Protein AF-A0A352GLR2-F1 (afdb_monomer_lite)

Secondary structure (DSSP, 8-state):
--STTS--EEEEEEEEE---TTT--HHHHHHHHHHHHHH-TT---EEEEEEEESS-PPTT-EEEETTTEEEEEEEEEE-TTSPSSSPPP----HHHHHHHHHSS--S----EEEEEE-TTTT---------------

Radius of gyration: 15.58 Å; chains: 1; bounding box: 40×26×42 Å

pLDDT: mean 85.26, std 9.33, range [55.44, 95.81]

Foldseek 3Di:
DQDPLQDFFLKKKKWFAFDDPVQDDPVLVVCLVVCCVVPNNRDTQAMEMATEEQDDDDAQDWHAHNVNGLRYIYGHHYYNPDDPPDDDDGDDDPQVVCCVSSVHGGPDTDDMDMDGGDVSVVDDHDDDDDDDDDDDD

Structure (mmCIF, N/CA/C/O backbone):
data_AF-A0A352GLR2-F1
#
_entry.id   AF-A0A352GLR2-F1
#
loop_
_atom_site.group_PDB
_atom_site.id
_atom_site.type_symbol
_atom_site.label_atom_id
_atom_site.label_alt_id
_atom_site.label_comp_id
_atom_site.label_asym_id
_atom_site.label_entity_id
_atom_site.label_seq_id
_atom_site.pdbx_PDB_ins_code
_atom_site.Cartn_x
_atom_site.Cartn_y
_atom_site.Cartn_z
_atom_site.occupancy
_atom_site.B_iso_or_equiv
_atom_site.auth_seq_id
_atom_site.auth_comp_id
_atom_site.auth_asym_id
_atom_site.auth_atom_id
_atom_site.pdbx_PDB_model_num
ATOM 1 N N . MET A 1 1 ? 0.467 9.191 9.896 1.00 55.44 1 MET A N 1
ATOM 2 C CA . MET A 1 1 ? 0.667 8.307 8.727 1.00 55.44 1 MET A CA 1
ATOM 3 C C . MET A 1 1 ? 1.895 8.582 7.857 1.00 55.44 1 MET A C 1
ATOM 5 O O . MET A 1 1 ? 2.385 7.638 7.252 1.00 55.44 1 MET A O 1
ATOM 9 N N . THR A 1 2 ? 2.366 9.825 7.705 1.00 61.38 2 THR A N 1
ATOM 10 C CA . THR A 1 2 ? 3.509 10.179 6.824 1.00 61.38 2 THR A CA 1
ATOM 11 C C . THR A 1 2 ? 4.864 10.208 7.518 1.00 61.38 2 THR A C 1
ATOM 13 O O . THR A 1 2 ? 5.889 10.372 6.865 1.00 61.38 2 THR A O 1
ATOM 16 N N . VAL A 1 3 ? 4.873 10.118 8.845 1.00 67.38 3 VAL A N 1
ATOM 17 C CA . VAL A 1 3 ? 6.064 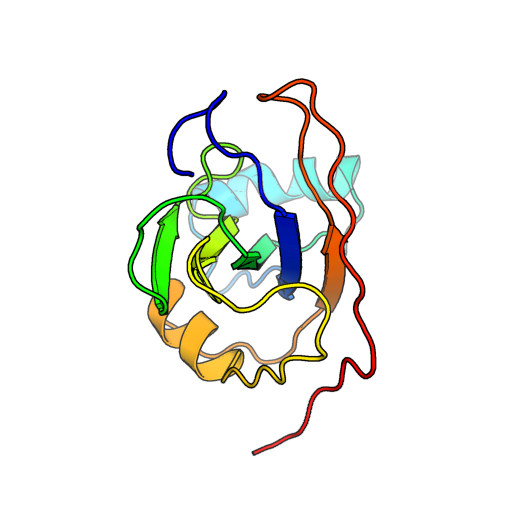10.299 9.670 1.00 67.38 3 VAL A CA 1
ATOM 18 C C . VAL A 1 3 ? 6.357 8.975 10.347 1.00 67.38 3 VAL A C 1
ATOM 20 O O . VAL A 1 3 ? 5.470 8.426 10.997 1.00 67.38 3 VAL A O 1
ATOM 23 N N . LYS A 1 4 ? 7.592 8.493 10.198 1.00 63.38 4 LYS A N 1
ATOM 24 C CA . LYS A 1 4 ? 8.093 7.314 10.907 1.00 63.38 4 LYS A CA 1
ATOM 25 C C . LYS A 1 4 ? 7.861 7.478 12.414 1.00 63.38 4 LYS A C 1
ATOM 27 O O . LYS A 1 4 ? 8.215 8.525 12.960 1.00 63.38 4 LYS A O 1
ATOM 32 N N . GLY A 1 5 ? 7.291 6.474 13.075 1.00 58.94 5 GLY A N 1
ATOM 33 C CA . GLY A 1 5 ? 6.964 6.562 14.503 1.00 58.94 5 GLY A CA 1
ATOM 34 C C . GLY A 1 5 ? 5.571 7.133 14.799 1.00 58.94 5 GLY A C 1
ATOM 35 O O . GLY A 1 5 ? 5.247 7.407 15.955 1.00 58.94 5 GLY A O 1
ATOM 36 N N . ARG A 1 6 ? 4.786 7.441 13.757 1.00 65.31 6 ARG A N 1
ATOM 37 C CA . ARG A 1 6 ? 3.391 7.911 13.832 1.00 65.31 6 ARG A CA 1
ATOM 38 C C . ARG A 1 6 ? 2.587 7.388 12.649 1.00 65.31 6 ARG A C 1
ATOM 40 O O . ARG A 1 6 ? 1.784 8.129 12.056 1.00 65.31 6 ARG A O 1
ATOM 47 N N . ASP A 1 7 ? 2.864 6.166 12.229 1.00 66.62 7 ASP A N 1
ATOM 48 C CA . ASP A 1 7 ? 2.289 5.597 11.025 1.00 66.62 7 ASP A CA 1
ATOM 49 C C . ASP A 1 7 ? 1.519 4.296 11.221 1.00 66.62 7 ASP A C 1
ATOM 51 O O . ASP A 1 7 ? 1.076 3.738 10.222 1.00 66.62 7 ASP A O 1
ATOM 55 N N . ASP A 1 8 ? 1.210 3.952 12.475 1.00 72.75 8 ASP A N 1
ATOM 56 C CA . ASP A 1 8 ? 0.195 2.970 12.878 1.00 72.75 8 ASP A CA 1
ATOM 57 C C . ASP A 1 8 ? -1.039 2.938 11.960 1.00 72.75 8 ASP A C 1
ATOM 59 O O . ASP A 1 8 ? -1.655 3.961 11.619 1.00 72.75 8 ASP A O 1
ATOM 63 N N . ARG A 1 9 ? -1.437 1.716 11.590 1.00 79.62 9 ARG A N 1
ATOM 64 C CA . ARG A 1 9 ? -2.552 1.439 10.678 1.00 79.62 9 ARG A CA 1
ATOM 65 C C . ARG A 1 9 ? -3.391 0.318 11.256 1.00 79.62 9 ARG A C 1
ATOM 67 O O . ARG A 1 9 ? -2.917 -0.805 11.414 1.00 79.62 9 ARG A O 1
ATOM 74 N N . ALA A 1 10 ? -4.672 0.591 11.494 1.00 83.50 10 ALA A N 1
ATOM 75 C CA . ALA A 1 10 ? -5.601 -0.426 11.987 1.00 83.50 10 ALA A CA 1
ATOM 76 C C . ALA A 1 10 ? -5.688 -1.631 11.033 1.00 83.50 10 ALA A C 1
ATOM 78 O O . ALA A 1 10 ? -5.872 -2.767 11.468 1.00 83.50 10 ALA A O 1
ATOM 79 N N . LEU A 1 11 ? -5.558 -1.362 9.732 1.00 90.50 11 LEU A N 1
ATOM 80 C CA . LEU A 1 11 ? -5.486 -2.349 8.667 1.00 90.50 11 LEU A CA 1
ATOM 81 C C . LEU A 1 11 ? -4.779 -1.728 7.454 1.00 90.50 11 LEU A C 1
ATOM 83 O O . LEU A 1 11 ? -4.928 -0.533 7.182 1.00 90.50 11 LEU A O 1
ATOM 87 N N . ALA A 1 12 ? -4.068 -2.547 6.692 1.00 92.25 12 ALA A N 1
ATOM 88 C CA . ALA A 1 12 ? -3.552 -2.213 5.377 1.00 92.25 12 ALA A CA 1
ATOM 89 C C . ALA A 1 12 ? -3.749 -3.391 4.413 1.00 92.25 12 ALA A C 1
ATOM 91 O O . ALA A 1 12 ? -3.513 -4.548 4.767 1.00 92.25 12 ALA A O 1
ATOM 92 N N . LEU A 1 13 ? -4.176 -3.089 3.187 1.00 94.94 13 LEU A N 1
ATOM 93 C CA . LEU A 1 13 ? -4.231 -4.035 2.078 1.00 94.94 13 LEU A CA 1
ATOM 94 C C . LEU A 1 13 ? -3.268 -3.564 0.997 1.00 94.94 13 LEU A C 1
ATOM 96 O O . LEU A 1 13 ? -3.417 -2.475 0.451 1.00 94.94 13 LEU A O 1
ATOM 100 N N . TYR A 1 14 ? -2.298 -4.404 0.680 1.00 94.62 14 TYR A N 1
ATOM 101 C CA . TYR A 1 14 ? -1.260 -4.120 -0.295 1.00 94.62 14 TYR A CA 1
ATOM 102 C C . TYR A 1 14 ? -1.573 -4.854 -1.588 1.00 94.62 14 TYR A C 1
ATOM 104 O O . TYR A 1 14 ? -1.831 -6.057 -1.568 1.00 94.62 14 TYR A O 1
ATOM 112 N N . VAL A 1 15 ? -1.498 -4.147 -2.708 1.00 95.81 15 VAL A N 1
ATOM 113 C CA . VAL A 1 15 ? -1.469 -4.740 -4.041 1.00 95.81 15 VAL A CA 1
ATOM 114 C C . VAL A 1 15 ? -0.112 -4.439 -4.648 1.00 95.81 15 VAL A C 1
ATOM 116 O O . VAL A 1 15 ? 0.272 -3.279 -4.795 1.00 95.81 15 VAL A O 1
ATOM 119 N N . THR A 1 16 ? 0.625 -5.493 -4.971 1.00 94.25 16 THR A N 1
ATOM 120 C CA . THR A 1 16 ? 1.973 -5.389 -5.535 1.00 94.25 16 THR A CA 1
ATOM 121 C C . THR A 1 16 ? 1.948 -5.602 -7.040 1.00 94.25 16 THR A C 1
ATOM 123 O O . THR A 1 16 ? 1.084 -6.313 -7.559 1.00 94.25 16 THR A O 1
ATOM 126 N N . PHE A 1 17 ? 2.912 -5.009 -7.734 1.00 93.06 17 PHE A N 1
ATOM 127 C CA . PHE A 1 17 ? 3.033 -5.042 -9.186 1.00 93.06 17 PHE A CA 1
ATOM 128 C C . PHE A 1 17 ? 4.429 -5.529 -9.583 1.00 93.06 17 PHE A C 1
ATOM 130 O O . PHE A 1 17 ? 5.404 -5.253 -8.869 1.00 93.06 17 PHE A O 1
ATOM 137 N N . PRO A 1 18 ? 4.540 -6.288 -10.687 1.00 90.69 18 PRO A N 1
A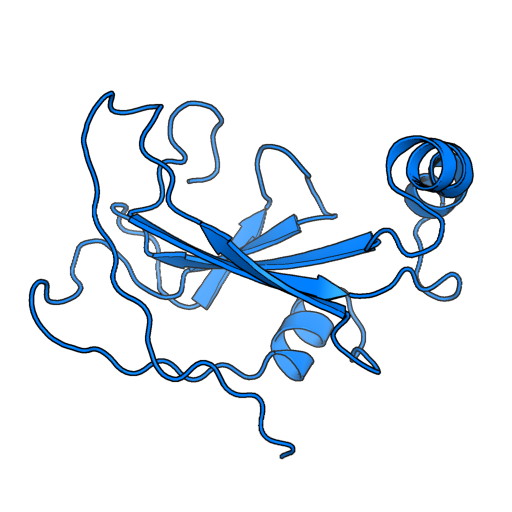TOM 138 C CA . PRO A 1 18 ? 5.825 -6.792 -11.141 1.00 90.69 18 PRO A CA 1
ATOM 139 C C . PRO A 1 18 ? 6.742 -5.627 -11.514 1.00 90.69 18 PRO A C 1
ATOM 141 O O . PRO A 1 18 ? 6.279 -4.528 -11.817 1.00 90.69 18 PRO A O 1
ATOM 144 N N . TYR A 1 19 ? 8.047 -5.879 -11.494 1.00 87.56 19 TYR A N 1
ATOM 145 C CA . TYR A 1 19 ? 8.989 -4.948 -12.097 1.00 87.56 19 TYR A CA 1
ATOM 146 C C . TYR A 1 19 ? 8.730 -4.816 -13.586 1.00 87.56 19 TYR A C 1
ATOM 148 O O . TYR A 1 19 ? 8.535 -5.811 -14.283 1.00 87.56 19 TYR A O 1
ATOM 156 N N . ASP A 1 20 ? 8.732 -3.572 -14.035 1.00 84.25 20 ASP A N 1
ATOM 157 C CA . ASP A 1 20 ? 8.530 -3.204 -15.418 1.00 84.25 20 ASP A CA 1
ATOM 158 C C . ASP A 1 20 ? 9.750 -2.385 -15.867 1.00 84.25 20 ASP A C 1
ATOM 160 O O . ASP A 1 20 ? 9.8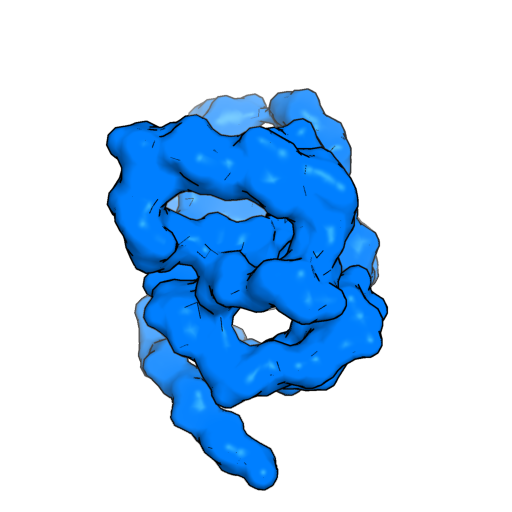97 -1.236 -15.441 1.00 84.25 20 ASP A O 1
ATOM 164 N N . PRO A 1 21 ? 10.655 -2.968 -16.675 1.00 81.56 21 PRO A N 1
ATOM 165 C CA . PRO A 1 21 ? 11.862 -2.282 -17.123 1.00 81.56 21 PRO A CA 1
ATOM 166 C C . PRO A 1 21 ? 11.558 -1.058 -17.994 1.00 81.56 21 PRO A C 1
ATOM 168 O O . PRO A 1 21 ? 12.372 -0.140 -18.025 1.00 81.56 21 PRO A O 1
ATOM 171 N N . ASP A 1 22 ? 10.399 -1.011 -18.658 1.00 80.31 22 ASP A N 1
ATOM 172 C CA . ASP A 1 22 ? 10.025 0.100 -19.539 1.00 80.31 22 ASP A CA 1
ATOM 173 C C . ASP A 1 22 ? 9.592 1.341 -18.746 1.00 80.31 22 ASP A C 1
ATOM 175 O O . ASP A 1 22 ? 9.589 2.459 -19.267 1.00 80.31 22 ASP A O 1
ATOM 179 N N . THR A 1 23 ? 9.206 1.153 -17.480 1.00 74.75 23 THR A N 1
ATOM 180 C CA . THR A 1 23 ? 8.734 2.230 -16.600 1.00 74.75 23 THR A CA 1
ATOM 181 C C . THR A 1 23 ? 9.586 2.419 -15.353 1.00 74.75 23 THR A C 1
ATOM 183 O O . THR A 1 23 ? 9.320 3.343 -14.575 1.00 74.75 23 THR A O 1
ATOM 186 N N . ALA A 1 24 ? 10.612 1.590 -15.165 1.00 80.00 24 ALA A N 1
ATOM 187 C CA . ALA A 1 24 ? 11.556 1.705 -14.072 1.00 80.00 24 ALA A CA 1
ATOM 188 C C . ALA A 1 24 ? 12.350 3.012 -14.169 1.00 80.00 24 ALA A C 1
ATOM 190 O O . ALA A 1 24 ? 12.941 3.361 -15.192 1.00 80.00 24 ALA A O 1
ATOM 191 N N . THR A 1 25 ? 12.408 3.729 -13.057 1.00 80.12 25 THR A N 1
ATOM 192 C CA . THR A 1 25 ? 13.360 4.817 -12.857 1.00 80.12 25 THR A CA 1
ATOM 193 C C . THR A 1 25 ? 14.791 4.277 -12.942 1.00 80.12 25 THR A C 1
ATOM 195 O O . THR A 1 25 ? 15.056 3.081 -12.775 1.00 80.12 25 THR A O 1
ATOM 198 N N . PHE A 1 26 ? 15.751 5.172 -13.176 1.00 81.19 26 PHE A N 1
ATOM 199 C CA . PHE A 1 26 ? 17.163 4.794 -13.234 1.00 81.19 26 PHE A CA 1
ATOM 200 C C . PHE A 1 26 ? 17.633 4.105 -11.939 1.00 81.19 26 PHE A C 1
ATOM 202 O O . PHE A 1 26 ? 18.354 3.112 -11.990 1.00 81.19 26 PHE A O 1
ATOM 209 N N . SER A 1 27 ? 17.185 4.590 -10.779 1.00 80.44 27 SER A N 1
ATOM 210 C CA . SER A 1 27 ? 17.489 3.997 -9.473 1.00 80.44 27 SER A CA 1
ATOM 211 C C . SER A 1 27 ? 16.843 2.623 -9.279 1.00 80.44 27 SER A C 1
ATOM 213 O O . SER A 1 27 ? 17.516 1.718 -8.787 1.00 80.44 27 SER A O 1
ATOM 215 N N . GLU A 1 28 ? 15.578 2.442 -9.686 1.00 84.44 28 GLU A N 1
ATOM 216 C CA . GLU A 1 28 ? 14.907 1.131 -9.666 1.00 84.44 28 GLU A CA 1
ATOM 217 C C . GLU A 1 28 ? 15.681 0.117 -10.521 1.00 84.44 28 GLU A C 1
ATOM 219 O O . GLU A 1 28 ? 15.978 -0.980 -10.051 1.00 84.44 28 GLU A O 1
ATOM 224 N N . SER A 1 29 ? 16.082 0.512 -11.734 1.00 86.88 29 SER A N 1
ATOM 225 C CA . SER A 1 29 ? 16.883 -0.326 -12.637 1.00 86.88 29 SER A CA 1
ATOM 226 C C . SER A 1 29 ? 18.252 -0.681 -12.052 1.00 86.88 29 SER A C 1
ATOM 228 O O . SER A 1 29 ? 18.679 -1.832 -12.122 1.00 86.88 29 SER A O 1
ATOM 230 N N . LEU A 1 30 ? 18.939 0.292 -11.446 1.00 88.50 30 LEU A N 1
ATOM 231 C CA . LEU A 1 30 ? 20.283 0.108 -10.897 1.00 88.50 30 LEU A CA 1
ATOM 232 C C . LEU A 1 30 ? 20.300 -0.844 -9.692 1.00 88.50 30 LEU A C 1
ATOM 234 O O . LEU A 1 30 ? 21.216 -1.651 -9.551 1.00 88.50 30 LEU A O 1
ATOM 238 N N . LEU A 1 31 ? 19.292 -0.758 -8.819 1.00 89.00 31 LEU A N 1
ATOM 239 C CA . LEU A 1 31 ? 19.204 -1.585 -7.610 1.00 89.00 31 LEU A CA 1
ATOM 240 C C . LEU A 1 31 ? 18.573 -2.960 -7.865 1.00 89.00 31 LEU A C 1
ATOM 242 O O . LEU A 1 31 ? 18.664 -3.841 -7.005 1.00 89.00 31 LEU A O 1
ATOM 246 N N . ARG A 1 32 ? 17.959 -3.167 -9.036 1.00 89.88 32 ARG A N 1
ATOM 247 C CA . ARG A 1 32 ? 17.209 -4.379 -9.373 1.00 89.88 32 ARG A CA 1
ATOM 248 C C . ARG A 1 32 ? 17.985 -5.685 -9.137 1.00 89.88 32 ARG A C 1
ATOM 250 O O . ARG A 1 32 ? 17.427 -6.539 -8.448 1.00 89.88 32 ARG A O 1
ATOM 257 N N . PRO A 1 33 ? 19.250 -5.856 -9.579 1.00 90.44 33 PRO A N 1
ATOM 258 C CA . PRO A 1 33 ? 19.975 -7.114 -9.368 1.00 90.44 33 PRO A CA 1
ATOM 259 C C . PRO A 1 33 ? 20.173 -7.464 -7.885 1.00 90.44 33 PRO A C 1
ATOM 261 O O . PRO A 1 33 ? 20.127 -8.631 -7.503 1.00 90.44 33 PRO A O 1
ATOM 264 N N . LEU A 1 34 ? 20.355 -6.454 -7.025 1.00 89.81 34 LEU A N 1
ATOM 265 C CA . LEU A 1 34 ? 20.492 -6.655 -5.579 1.00 89.81 34 LEU A CA 1
ATOM 266 C C . LEU A 1 34 ? 19.161 -7.075 -4.944 1.00 89.81 34 LEU A C 1
ATOM 268 O O . LEU A 1 34 ? 19.138 -7.939 -4.067 1.00 89.81 34 LEU A O 1
ATOM 272 N N . VAL A 1 35 ? 18.051 -6.485 -5.399 1.00 86.50 35 VAL A N 1
ATOM 273 C CA . VAL A 1 35 ? 16.703 -6.864 -4.954 1.00 86.50 35 VAL A CA 1
ATOM 274 C C . VAL A 1 35 ? 16.394 -8.304 -5.355 1.00 86.50 35 VAL A C 1
ATOM 276 O O . VAL A 1 35 ? 15.906 -9.065 -4.522 1.00 86.50 35 VAL A O 1
ATOM 279 N N . GLU A 1 36 ? 16.717 -8.698 -6.587 1.00 89.31 36 GLU A N 1
ATOM 280 C CA . GLU A 1 36 ? 16.503 -10.066 -7.069 1.00 89.31 36 GLU A CA 1
ATOM 281 C C . GLU A 1 36 ? 17.354 -11.088 -6.311 1.00 89.31 36 GLU A C 1
ATOM 283 O O . GLU A 1 36 ? 16.858 -12.157 -5.959 1.00 89.31 36 GLU A O 1
ATOM 288 N N . LEU A 1 37 ? 18.603 -10.748 -5.984 1.00 90.69 37 LEU A N 1
ATOM 289 C CA . LEU A 1 37 ? 19.465 -11.601 -5.166 1.00 90.69 37 LEU A CA 1
ATOM 290 C C . LEU A 1 37 ? 18.895 -11.811 -3.754 1.00 90.69 37 LEU A C 1
ATOM 292 O O . LEU A 1 37 ? 18.950 -12.916 -3.221 1.00 90.69 37 LEU A O 1
ATOM 296 N N . ALA A 1 38 ? 18.350 -10.756 -3.142 1.00 88.00 38 ALA A N 1
ATOM 297 C CA . ALA A 1 38 ? 17.858 -10.803 -1.767 1.00 88.00 38 ALA A CA 1
ATOM 298 C C . ALA A 1 38 ? 16.431 -11.362 -1.636 1.00 88.00 38 ALA A C 1
ATOM 300 O O . ALA A 1 38 ? 16.101 -11.959 -0.611 1.00 88.00 38 ALA A O 1
ATOM 301 N N . ARG A 1 39 ? 15.560 -11.120 -2.625 1.00 82.50 39 ARG A N 1
ATOM 302 C CA . ARG A 1 39 ? 14.112 -11.403 -2.555 1.00 82.50 39 ARG A CA 1
ATOM 303 C C . ARG A 1 39 ? 13.575 -12.273 -3.694 1.00 82.50 39 ARG A C 1
ATOM 305 O O . ARG A 1 39 ? 12.382 -12.563 -3.707 1.00 82.50 39 ARG A O 1
ATOM 312 N N . GLY A 1 40 ? 14.440 -12.713 -4.604 1.00 85.19 40 GLY A N 1
ATOM 313 C CA . GLY A 1 40 ? 14.096 -13.536 -5.760 1.00 85.19 40 GLY A CA 1
ATOM 314 C C . GLY A 1 40 ? 13.807 -12.720 -7.022 1.00 85.19 40 GLY A C 1
ATOM 315 O O . GLY A 1 40 ? 13.431 -11.550 -6.965 1.00 85.19 40 GLY A O 1
ATOM 316 N N . VAL A 1 41 ? 13.953 -13.370 -8.179 1.00 81.56 41 VAL A N 1
ATOM 317 C CA . VAL A 1 41 ? 13.763 -12.764 -9.512 1.00 81.56 41 VAL A CA 1
ATOM 318 C C . VAL A 1 41 ? 12.358 -12.188 -9.729 1.00 81.56 41 VAL A C 1
ATOM 320 O O . VAL A 1 41 ? 12.191 -11.213 -10.451 1.00 81.56 41 VAL A O 1
ATOM 323 N N . ASP A 1 42 ? 11.348 -12.711 -9.035 1.00 78.81 42 ASP A N 1
ATOM 324 C CA . ASP A 1 42 ? 9.960 -12.244 -9.136 1.00 78.81 42 ASP A CA 1
ATOM 325 C C . ASP A 1 42 ? 9.600 -11.159 -8.102 1.00 78.81 42 ASP A C 1
ATOM 327 O O . ASP A 1 42 ? 8.422 -10.864 -7.880 1.00 78.81 42 ASP A O 1
ATOM 331 N N . ALA A 1 43 ? 10.602 -10.547 -7.456 1.00 81.31 43 ALA A N 1
ATOM 332 C CA . ALA A 1 43 ? 10.385 -9.490 -6.474 1.00 81.31 43 ALA A CA 1
ATOM 333 C C . ALA A 1 43 ? 9.554 -8.331 -7.075 1.00 81.31 43 ALA A C 1
ATOM 335 O O . ALA A 1 43 ? 9.937 -7.777 -8.116 1.00 81.31 43 ALA A O 1
ATOM 336 N N . PRO A 1 44 ? 8.432 -7.935 -6.440 1.00 81.81 44 PRO A N 1
ATOM 337 C CA . PRO A 1 44 ? 7.628 -6.811 -6.906 1.00 81.81 44 PRO A CA 1
ATOM 338 C C . PRO A 1 44 ? 8.395 -5.489 -6.830 1.00 81.81 44 PRO A C 1
ATOM 340 O O . PRO A 1 44 ? 9.193 -5.289 -5.914 1.00 81.81 44 PRO A O 1
ATOM 343 N N . ALA A 1 45 ? 8.121 -4.576 -7.764 1.00 82.50 45 ALA A N 1
ATOM 344 C CA . ALA A 1 45 ? 8.794 -3.276 -7.822 1.00 82.50 45 ALA A CA 1
ATOM 345 C C . ALA A 1 45 ? 7.966 -2.124 -7.274 1.00 82.50 45 ALA A C 1
ATOM 347 O O . ALA A 1 45 ? 8.535 -1.189 -6.731 1.00 82.50 45 ALA A O 1
ATOM 348 N N . ARG A 1 46 ? 6.640 -2.175 -7.427 1.00 90.12 46 ARG A N 1
ATOM 349 C CA . ARG A 1 46 ? 5.730 -1.109 -6.995 1.00 90.12 46 ARG A CA 1
ATOM 350 C C . ARG A 1 46 ? 4.577 -1.685 -6.205 1.00 90.12 46 ARG A C 1
ATOM 352 O O . ARG A 1 46 ? 4.157 -2.820 -6.433 1.00 90.12 46 ARG A O 1
ATOM 359 N N . THR A 1 47 ? 4.078 -0.909 -5.256 1.00 92.56 47 THR A N 1
ATOM 360 C CA . THR A 1 47 ? 3.000 -1.321 -4.359 1.00 92.56 47 THR A CA 1
ATOM 361 C C . THR A 1 47 ? 2.024 -0.176 -4.139 1.00 92.56 47 THR A C 1
ATOM 363 O O . THR A 1 47 ? 2.428 0.931 -3.789 1.00 92.56 47 THR A O 1
ATOM 366 N N . LEU A 1 48 ? 0.734 -0.470 -4.288 1.00 94.75 48 LEU A N 1
ATOM 367 C CA . LEU A 1 48 ? -0.339 0.361 -3.752 1.00 94.75 48 LEU A CA 1
ATOM 368 C C . LEU A 1 48 ? -0.782 -0.202 -2.408 1.00 94.75 48 LEU A C 1
ATOM 370 O O . LEU A 1 48 ? -1.060 -1.396 -2.299 1.00 94.75 48 LEU A O 1
ATOM 374 N N . SER A 1 49 ? -0.890 0.659 -1.406 1.00 94.19 49 SER A N 1
ATOM 375 C CA . SER A 1 49 ? -1.360 0.285 -0.073 1.00 94.19 49 SER A CA 1
ATOM 376 C C . SER A 1 49 ? -2.658 1.012 0.238 1.00 94.19 49 SER A C 1
ATOM 378 O O . SER A 1 49 ? -2.665 2.228 0.386 1.00 94.19 49 SER A O 1
ATOM 380 N N . TYR A 1 50 ? -3.757 0.290 0.392 1.00 94.62 50 TYR A N 1
ATOM 381 C CA . TYR A 1 50 ? -5.011 0.845 0.890 1.00 94.62 50 TYR A CA 1
ATOM 382 C C . TYR A 1 50 ? -5.012 0.767 2.410 1.00 94.62 50 TYR A C 1
ATOM 384 O O . TYR A 1 50 ? -4.893 -0.324 2.967 1.00 94.62 50 TYR A O 1
ATOM 392 N N . VAL A 1 51 ? -5.095 1.914 3.082 1.00 92.31 51 VAL A N 1
ATOM 393 C CA . VAL A 1 51 ? -4.862 1.999 4.531 1.00 92.31 51 VAL A CA 1
ATOM 394 C C . VAL A 1 51 ? -6.093 2.495 5.280 1.00 92.31 51 VAL A C 1
ATOM 396 O O . VAL A 1 51 ? -6.741 3.459 4.871 1.00 92.31 51 VAL A O 1
ATOM 399 N N . TRP A 1 52 ? -6.401 1.843 6.400 1.00 91.19 52 TRP A N 1
ATOM 400 C CA . TRP A 1 52 ? -7.408 2.286 7.361 1.00 91.19 52 TRP A CA 1
ATOM 401 C C . TRP A 1 52 ? -6.684 2.956 8.524 1.00 91.19 52 TRP A C 1
ATOM 403 O O . TRP A 1 52 ? -6.049 2.294 9.350 1.00 91.19 52 TRP A O 1
ATOM 413 N N . SER A 1 53 ? -6.740 4.285 8.533 1.00 80.50 53 SER A N 1
ATOM 414 C CA . SER A 1 53 ? -6.044 5.123 9.504 1.00 80.50 53 SER A CA 1
ATOM 415 C C . SER A 1 53 ? -6.874 5.399 10.742 1.00 80.50 53 SER A C 1
ATOM 417 O O . SER A 1 53 ? -8.092 5.532 10.655 1.00 80.50 53 SER A O 1
ATOM 419 N N . GLY A 1 54 ? -6.201 5.598 11.874 1.00 70.31 54 GLY A N 1
ATOM 420 C CA . GLY A 1 54 ? -6.785 6.288 13.024 1.00 70.31 54 GLY A CA 1
ATOM 421 C C . GLY A 1 54 ? -6.754 7.818 12.909 1.00 70.31 54 GLY A C 1
ATOM 422 O O . GLY A 1 54 ? -7.388 8.489 13.718 1.00 70.31 54 GLY A O 1
ATOM 423 N N . ASP A 1 55 ? -6.028 8.384 11.938 1.00 73.12 55 ASP A N 1
ATOM 424 C CA . ASP A 1 55 ? -5.909 9.838 11.767 1.00 73.12 55 ASP A CA 1
ATOM 425 C C . ASP A 1 55 ? -7.107 10.474 11.039 1.00 73.12 55 ASP A C 1
ATOM 427 O O . ASP A 1 55 ? -8.061 9.796 10.661 1.00 73.12 55 ASP A O 1
ATOM 431 N N . THR A 1 56 ? -7.080 11.802 10.892 1.00 68.44 56 THR A N 1
ATOM 432 C CA . THR A 1 56 ? -8.157 12.628 10.318 1.00 68.44 56 THR A CA 1
ATOM 433 C C . THR A 1 56 ? -7.966 12.955 8.833 1.00 68.44 56 THR A C 1
ATOM 435 O O . THR A 1 56 ? -8.578 13.897 8.329 1.00 68.44 56 THR A O 1
ATOM 438 N N . THR A 1 57 ? -7.122 12.208 8.118 1.00 80.81 57 THR A N 1
ATOM 439 C CA . T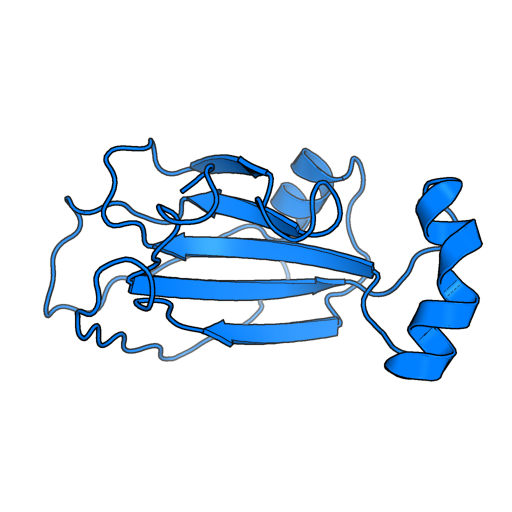HR A 1 57 ? -6.871 12.434 6.686 1.00 80.81 57 THR A CA 1
ATOM 440 C C . THR A 1 57 ? -8.141 12.233 5.844 1.00 80.81 57 THR A C 1
ATOM 442 O O . THR A 1 57 ? -9.071 11.524 6.222 1.00 80.81 57 THR A O 1
ATOM 445 N N . THR A 1 58 ? -8.221 12.847 4.669 1.00 85.69 58 THR A N 1
ATOM 446 C CA . THR A 1 58 ? -9.358 12.626 3.768 1.00 85.69 58 THR A CA 1
ATOM 447 C C . THR A 1 58 ? -9.253 11.247 3.094 1.00 85.69 58 THR A C 1
ATOM 449 O O . THR A 1 58 ? -8.189 10.895 2.579 1.00 85.69 58 THR A O 1
ATOM 452 N N . PRO A 1 59 ? -10.328 10.438 3.046 1.00 90.25 59 PRO A N 1
ATOM 453 C CA . PRO A 1 59 ? -10.352 9.239 2.211 1.00 90.25 59 PRO A CA 1
ATOM 454 C C . PRO A 1 59 ? -10.025 9.555 0.743 1.00 90.25 59 PRO A C 1
ATOM 456 O O . PRO A 1 59 ? -10.464 10.566 0.199 1.00 90.25 59 PRO A O 1
ATOM 459 N N . GLY A 1 60 ? -9.244 8.693 0.098 1.00 90.19 60 GLY A N 1
ATOM 460 C CA . GLY A 1 60 ? -8.714 8.876 -1.254 1.00 90.19 60 GLY A CA 1
ATOM 461 C C . GLY A 1 60 ? -7.404 9.669 -1.324 1.00 90.19 60 GLY A C 1
ATOM 462 O O . GLY A 1 60 ? -6.764 9.676 -2.378 1.00 90.19 60 GLY A O 1
ATOM 463 N N . THR A 1 61 ? -6.964 10.300 -0.228 1.00 90.69 61 THR A N 1
ATOM 464 C CA . THR A 1 61 ? -5.676 11.003 -0.190 1.00 90.69 61 THR A CA 1
ATOM 465 C C . THR A 1 61 ? -4.523 10.041 -0.461 1.00 90.69 61 THR A C 1
ATOM 467 O O . THR A 1 61 ? -4.454 8.951 0.113 1.00 90.69 61 THR A O 1
ATOM 470 N N . VAL A 1 62 ? -3.609 10.477 -1.330 1.00 90.25 62 VAL A N 1
ATOM 471 C CA . VAL A 1 62 ? -2.356 9.785 -1.641 1.00 90.25 62 VAL A CA 1
ATOM 472 C C . VAL A 1 62 ? -1.276 10.245 -0.690 1.00 90.25 62 VAL A C 1
ATOM 474 O O . VAL A 1 62 ? -1.094 11.442 -0.472 1.00 90.25 62 VAL A O 1
ATOM 477 N N . VAL A 1 63 ? -0.553 9.282 -0.145 1.00 85.50 63 VAL A N 1
ATOM 478 C CA . VAL A 1 63 ? 0.455 9.501 0.872 1.00 85.50 63 VAL A CA 1
ATOM 479 C C . VAL A 1 63 ? 1.676 8.653 0.535 1.00 85.50 63 VAL A C 1
ATOM 481 O O . VAL A 1 63 ? 1.556 7.445 0.335 1.00 85.50 63 VAL A O 1
ATOM 484 N N . ALA A 1 64 ? 2.858 9.263 0.478 1.00 77.50 64 ALA A N 1
ATOM 485 C CA . ALA A 1 64 ? 4.100 8.513 0.315 1.00 77.50 64 ALA A CA 1
ATOM 486 C C . ALA A 1 64 ? 4.373 7.655 1.561 1.00 77.50 64 ALA A C 1
ATOM 488 O O . ALA A 1 64 ? 4.161 8.108 2.692 1.00 77.50 64 ALA A O 1
ATOM 489 N N . SER A 1 65 ? 4.835 6.416 1.369 1.00 72.44 65 SER A N 1
ATOM 490 C CA . SER A 1 65 ? 5.245 5.571 2.491 1.00 72.44 65 SER A CA 1
ATOM 491 C C . SER A 1 65 ? 6.532 6.110 3.129 1.00 72.44 65 SER A C 1
ATOM 493 O O . SER A 1 65 ? 7.510 6.333 2.412 1.00 72.44 65 SER A O 1
ATOM 495 N N . PRO A 1 66 ? 6.598 6.242 4.469 1.00 66.75 66 PRO A N 1
ATOM 496 C CA . PRO A 1 66 ? 7.814 6.687 5.153 1.00 66.75 66 PRO A CA 1
ATOM 497 C C . PRO A 1 66 ? 8.970 5.674 5.071 1.00 66.75 66 PRO A C 1
ATOM 499 O O . PRO A 1 66 ? 10.112 6.036 5.344 1.00 66.75 66 PRO A O 1
ATOM 502 N N . TYR A 1 67 ? 8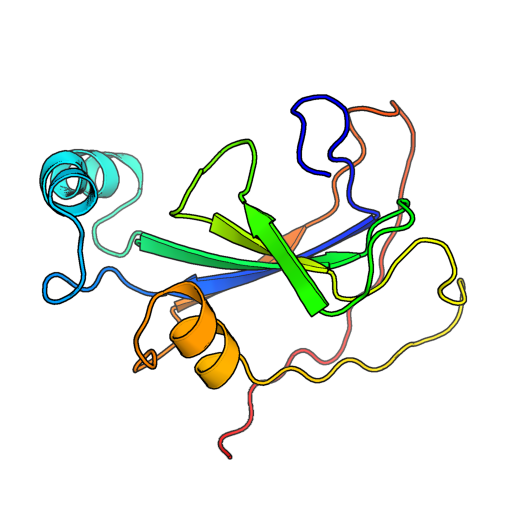.693 4.417 4.699 1.00 60.69 67 TYR A N 1
ATOM 503 C CA . TYR A 1 67 ? 9.681 3.332 4.671 1.00 60.69 67 TYR A CA 1
ATOM 504 C C . TYR A 1 67 ? 10.173 2.974 3.270 1.00 60.69 67 TYR A C 1
ATOM 506 O O . TYR A 1 67 ? 11.303 2.516 3.118 1.00 60.69 67 TYR A O 1
ATOM 514 N N . PHE A 1 68 ? 9.334 3.167 2.254 1.00 65.94 68 PHE A N 1
ATOM 515 C CA . PHE A 1 68 ? 9.616 2.704 0.893 1.00 65.94 68 PHE A CA 1
ATOM 516 C C . PHE A 1 68 ? 9.524 3.818 -0.159 1.00 65.94 68 PHE A C 1
ATOM 518 O O . PHE A 1 68 ? 9.661 3.529 -1.344 1.00 65.94 68 PHE A O 1
ATOM 525 N N . GLY A 1 69 ? 9.316 5.077 0.246 1.00 70.38 69 GLY A N 1
ATOM 526 C CA . GLY A 1 69 ? 9.276 6.221 -0.669 1.00 70.38 69 GLY A CA 1
ATOM 527 C C . GLY A 1 69 ? 8.291 6.004 -1.819 1.00 70.38 69 GLY A C 1
ATOM 528 O O . GLY A 1 69 ? 7.164 5.567 -1.595 1.00 70.38 69 GLY A O 1
ATOM 529 N N . ASP A 1 70 ? 8.744 6.249 -3.047 1.00 72.69 70 ASP A N 1
ATOM 530 C CA . ASP A 1 70 ? 7.917 6.164 -4.259 1.00 72.69 70 ASP A CA 1
ATOM 531 C C . ASP A 1 70 ? 7.602 4.723 -4.697 1.00 72.69 70 ASP A C 1
ATOM 533 O O . ASP A 1 70 ? 6.747 4.509 -5.550 1.00 72.69 70 ASP A O 1
ATOM 537 N N . VAL A 1 71 ? 8.245 3.711 -4.101 1.00 79.81 71 VAL A N 1
ATOM 538 C CA . VAL A 1 71 ? 7.975 2.289 -4.391 1.00 79.81 71 VAL A CA 1
ATOM 539 C C . VAL A 1 71 ? 6.675 1.818 -3.736 1.00 79.81 71 VAL A C 1
ATOM 541 O O . VAL A 1 71 ? 5.975 0.957 -4.277 1.00 79.81 71 VAL A O 1
ATOM 544 N N . ASN A 1 72 ? 6.323 2.374 -2.573 1.00 86.69 72 ASN A N 1
ATOM 545 C CA . ASN A 1 72 ? 5.060 2.091 -1.901 1.00 86.69 72 ASN A CA 1
ATOM 546 C C . ASN A 1 72 ? 4.275 3.382 -1.710 1.00 86.69 72 ASN A C 1
ATOM 548 O O . ASN A 1 72 ? 4.630 4.234 -0.895 1.00 86.69 72 ASN A O 1
ATOM 552 N N . VAL A 1 73 ? 3.155 3.476 -2.410 1.00 89.94 73 VAL A N 1
ATOM 553 C CA . VAL A 1 73 ? 2.263 4.616 -2.281 1.00 89.94 73 VAL A CA 1
ATOM 554 C C . VAL A 1 73 ? 0.993 4.182 -1.579 1.00 89.94 73 VAL A C 1
ATOM 556 O O . VAL A 1 73 ? 0.346 3.200 -1.949 1.00 89.94 73 VAL A O 1
ATOM 559 N N . MET A 1 74 ? 0.636 4.927 -0.543 1.00 91.38 74 MET A N 1
ATOM 560 C CA . MET A 1 74 ? -0.526 4.653 0.281 1.00 91.38 74 MET A CA 1
ATOM 561 C C . MET A 1 74 ? -1.707 5.508 -0.160 1.00 91.38 74 MET A C 1
ATOM 563 O O . MET A 1 74 ? -1.561 6.689 -0.465 1.00 91.38 74 MET A O 1
ATOM 567 N N . ILE A 1 75 ? -2.893 4.916 -0.159 1.00 93.62 75 ILE A N 1
ATOM 568 C CA . ILE A 1 75 ? -4.168 5.572 -0.420 1.00 93.62 75 ILE A CA 1
ATOM 569 C C . ILE A 1 75 ? -5.042 5.349 0.810 1.00 93.62 75 ILE A C 1
ATOM 571 O O . ILE A 1 75 ? -5.288 4.211 1.215 1.00 93.62 75 ILE A O 1
ATOM 575 N N . VAL A 1 76 ? -5.512 6.435 1.418 1.00 92.94 76 VAL A N 1
ATOM 576 C CA . VAL A 1 76 ? -6.370 6.355 2.607 1.00 92.94 76 VAL A CA 1
ATOM 577 C C . VAL A 1 76 ? -7.732 5.793 2.207 1.00 92.94 76 VAL A C 1
ATOM 579 O O . VAL A 1 76 ? -8.485 6.443 1.491 1.00 92.94 76 VAL A O 1
ATOM 582 N N . ALA A 1 77 ? -8.064 4.586 2.661 1.00 93.25 77 ALA A N 1
ATOM 583 C CA . ALA A 1 77 ? -9.363 3.969 2.403 1.00 93.25 77 ALA A CA 1
ATOM 584 C C . ALA A 1 77 ? -10.429 4.524 3.356 1.00 93.25 77 ALA A C 1
ATOM 586 O O . ALA A 1 77 ? -11.493 4.963 2.922 1.00 93.25 77 ALA A O 1
ATOM 587 N N . ARG A 1 78 ? -10.124 4.554 4.660 1.00 91.06 78 ARG A N 1
ATOM 588 C CA . ARG A 1 78 ? -10.956 5.183 5.697 1.00 91.06 78 ARG A CA 1
ATOM 589 C C . ARG A 1 78 ? -10.109 5.734 6.832 1.00 91.06 78 ARG A C 1
ATOM 591 O O . ARG A 1 78 ? -8.936 5.392 6.978 1.00 91.06 78 ARG A O 1
ATOM 598 N N . THR A 1 79 ? -10.761 6.537 7.659 1.00 86.56 79 THR A N 1
ATOM 599 C CA . THR A 1 79 ? -10.201 7.169 8.849 1.00 86.56 79 THR A CA 1
ATOM 600 C C . THR A 1 79 ? -10.936 6.786 10.124 1.00 86.56 79 THR A C 1
ATOM 602 O O . THR A 1 79 ? -11.930 6.054 10.079 1.00 86.56 79 THR A O 1
ATOM 605 N N . GLY A 1 80 ? -10.460 7.291 11.267 1.00 80.12 80 GLY A N 1
ATOM 606 C CA . GLY A 1 80 ? -10.955 6.932 12.599 1.00 80.12 80 GLY A CA 1
ATOM 607 C C . GLY A 1 80 ? -12.432 7.258 12.861 1.00 80.12 80 GLY A C 1
ATOM 608 O O . GLY A 1 80 ? -12.988 6.794 13.849 1.00 80.12 80 GLY A O 1
ATOM 609 N N . SER A 1 81 ? -13.089 8.016 11.978 1.00 82.19 81 SER A N 1
ATOM 610 C CA . SER A 1 81 ? -14.533 8.278 12.032 1.00 82.19 81 SER A CA 1
ATOM 611 C C . SER A 1 81 ? -15.393 7.144 11.459 1.00 82.19 81 SER A C 1
ATOM 613 O O . SER A 1 81 ? -16.620 7.194 11.557 1.00 82.19 81 SER A O 1
ATOM 615 N N . ALA A 1 82 ? -14.786 6.124 10.843 1.00 85.44 82 ALA A N 1
ATOM 616 C CA . ALA A 1 82 ? -15.519 4.991 10.299 1.00 85.44 82 ALA A CA 1
ATOM 617 C C . ALA A 1 82 ? -16.174 4.143 11.412 1.00 85.44 82 ALA A C 1
ATOM 619 O O . ALA A 1 82 ? -15.557 3.915 12.454 1.00 85.44 82 ALA A O 1
ATOM 620 N N . PRO A 1 83 ? -17.396 3.616 11.192 1.00 86.94 83 PRO A N 1
ATOM 621 C CA . PRO A 1 83 ? -18.047 2.736 12.158 1.00 86.94 83 PRO A CA 1
ATOM 622 C C . PRO A 1 83 ? -17.205 1.496 12.475 1.00 86.94 83 PRO A C 1
ATOM 624 O O . PRO A 1 83 ? -16.705 0.825 11.571 1.00 86.94 83 PRO A O 1
ATOM 627 N N . LEU A 1 84 ? -17.110 1.158 13.760 1.00 89.00 84 LEU A N 1
ATOM 628 C CA . LEU A 1 84 ? -16.439 -0.047 14.247 1.00 89.00 84 LEU A CA 1
ATOM 629 C C . LEU A 1 84 ? -17.457 -1.152 14.563 1.00 89.00 84 LEU A C 1
ATOM 631 O O . LEU A 1 84 ? -18.626 -0.884 14.829 1.00 89.00 84 LEU A O 1
ATOM 635 N N . GLY A 1 85 ? -17.008 -2.410 14.544 1.00 89.88 85 GLY A N 1
ATOM 636 C CA . GLY A 1 85 ? -17.832 -3.568 14.921 1.00 89.88 85 GLY A CA 1
ATOM 637 C C . GLY A 1 85 ? -18.855 -4.019 13.870 1.00 89.88 85 GLY A C 1
ATOM 638 O O . GLY A 1 85 ? -19.598 -4.966 14.119 1.00 89.88 85 GLY A O 1
ATOM 639 N N . ILE A 1 86 ? -18.875 -3.392 12.691 1.00 93.56 86 ILE A N 1
ATOM 640 C CA . ILE A 1 86 ? -19.731 -3.775 11.564 1.00 93.56 86 ILE A CA 1
ATOM 641 C C . ILE A 1 86 ? -18.901 -4.076 10.315 1.00 93.56 86 ILE A C 1
ATOM 643 O O . ILE A 1 86 ? -17.784 -3.587 10.153 1.00 93.56 86 ILE A O 1
ATOM 647 N N . TRP A 1 87 ? -19.458 -4.872 9.402 1.00 94.06 87 TRP A N 1
ATOM 648 C CA . TRP A 1 87 ? -18.828 -5.125 8.109 1.00 94.06 87 TRP A CA 1
ATOM 649 C C . TRP A 1 87 ? -19.022 -3.932 7.176 1.00 94.06 87 TRP A C 1
ATOM 651 O O . TRP A 1 87 ? -20.150 -3.607 6.809 1.00 94.06 87 TRP A O 1
ATOM 661 N N . LEU A 1 88 ? -17.916 -3.330 6.743 1.00 93.75 88 LEU A N 1
ATOM 662 C CA . LEU A 1 88 ? -17.898 -2.283 5.726 1.00 93.75 88 LEU A CA 1
ATOM 663 C C . LEU A 1 88 ? -17.427 -2.865 4.391 1.00 93.75 88 LEU A C 1
ATOM 665 O O . LEU A 1 88 ? -16.539 -3.718 4.353 1.00 93.75 88 LEU A O 1
ATOM 669 N N . ARG A 1 89 ? -18.044 -2.425 3.291 1.00 94.31 89 ARG A N 1
ATOM 670 C CA . ARG A 1 89 ? -17.654 -2.826 1.935 1.00 94.31 89 ARG A CA 1
ATOM 671 C C . ARG A 1 89 ? -16.742 -1.776 1.325 1.00 94.31 89 ARG A C 1
ATOM 673 O O . ARG A 1 89 ? -17.023 -0.588 1.432 1.00 94.31 89 ARG A O 1
ATOM 680 N N . GLU A 1 90 ? -15.718 -2.250 0.628 1.00 94.06 90 GLU A N 1
ATOM 681 C CA . GLU A 1 90 ? -14.731 -1.419 -0.050 1.00 94.06 90 GLU A CA 1
ATOM 682 C C . GLU A 1 90 ? -14.643 -1.832 -1.511 1.00 94.06 90 GLU A C 1
ATOM 684 O O . GLU A 1 90 ? -14.778 -3.009 -1.860 1.00 94.06 90 GLU A O 1
ATOM 689 N N . THR A 1 91 ? -14.494 -0.857 -2.396 1.00 94.69 91 THR A N 1
ATOM 690 C CA . THR A 1 91 ? -14.341 -1.086 -3.832 1.00 94.69 91 THR A CA 1
ATOM 691 C C . THR A 1 91 ? -13.458 0.014 -4.383 1.00 94.69 91 THR A C 1
ATOM 693 O O . THR A 1 91 ? -13.765 1.191 -4.226 1.00 94.69 91 THR A O 1
ATOM 696 N N . VAL A 1 92 ? -12.361 -0.387 -5.013 1.00 94.44 92 VAL A N 1
ATOM 697 C CA . VAL A 1 92 ? -11.332 0.507 -5.545 1.00 94.44 92 VAL A CA 1
ATOM 698 C C . VAL A 1 92 ? -11.016 0.104 -6.978 1.00 94.44 92 VAL A C 1
ATOM 700 O O . VAL A 1 92 ? -11.112 -1.074 -7.333 1.00 94.44 92 VAL A O 1
ATOM 703 N N . ASP A 1 93 ? -10.672 1.080 -7.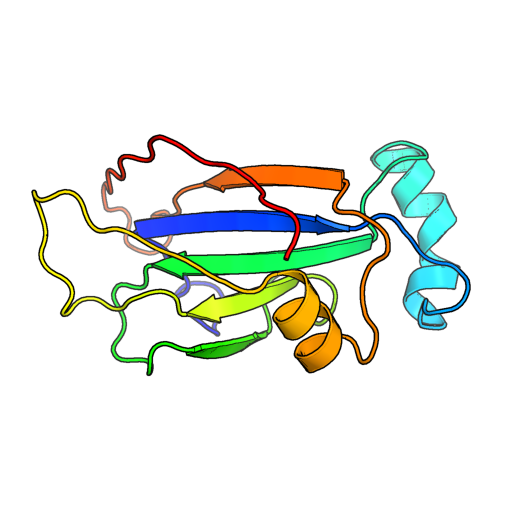812 1.00 95.19 93 ASP A N 1
ATOM 704 C CA . ASP A 1 93 ? -10.165 0.820 -9.157 1.00 95.19 93 ASP A CA 1
ATOM 705 C C . ASP A 1 93 ? -8.638 0.795 -9.100 1.00 95.19 93 ASP A C 1
ATOM 707 O O . ASP A 1 93 ? -7.970 1.812 -9.256 1.00 95.19 93 ASP A O 1
ATOM 711 N N . VAL A 1 94 ? -8.096 -0.395 -8.844 1.00 95.25 94 VAL A N 1
ATOM 712 C CA . VAL A 1 94 ? -6.655 -0.608 -8.660 1.00 95.25 94 VAL A CA 1
ATOM 713 C C . VAL A 1 94 ? -5.853 -0.199 -9.899 1.00 95.25 94 VAL A C 1
ATOM 715 O O . VAL A 1 94 ? -4.748 0.325 -9.774 1.00 95.25 94 VAL A O 1
ATOM 718 N N . ALA A 1 95 ? -6.397 -0.416 -11.099 1.00 94.31 95 ALA A N 1
ATOM 719 C CA . ALA A 1 95 ? -5.715 -0.060 -12.338 1.00 94.31 95 ALA A CA 1
ATOM 720 C C . ALA A 1 95 ? -5.682 1.460 -12.537 1.00 94.31 95 ALA A C 1
ATOM 722 O O . ALA A 1 95 ? -4.638 2.001 -12.901 1.00 94.31 95 ALA A O 1
ATOM 723 N N . ALA A 1 96 ? -6.798 2.143 -12.263 1.00 95.25 96 ALA A N 1
ATOM 724 C CA . ALA A 1 96 ? -6.860 3.600 -12.309 1.00 95.25 96 ALA A CA 1
ATOM 725 C C . ALA A 1 96 ? -5.999 4.246 -11.214 1.00 95.25 96 ALA A C 1
ATOM 727 O O . ALA A 1 96 ? -5.338 5.244 -11.474 1.00 95.25 96 ALA A O 1
ATOM 728 N N . ASP A 1 97 ? -5.957 3.674 -10.010 1.00 95.44 97 ASP A N 1
ATOM 729 C CA . ASP A 1 97 ? -5.088 4.154 -8.933 1.00 95.44 97 ASP A CA 1
ATOM 730 C C . ASP A 1 97 ? -3.609 3.986 -9.279 1.00 95.44 97 ASP A C 1
ATOM 732 O O . ASP A 1 97 ? -2.820 4.902 -9.060 1.00 95.44 97 ASP A O 1
ATOM 736 N N . HIS A 1 98 ? -3.228 2.852 -9.870 1.00 93.62 98 HIS A N 1
ATOM 737 C CA . HIS A 1 98 ? -1.854 2.627 -10.308 1.00 93.62 98 HIS A CA 1
ATOM 738 C C . HIS A 1 98 ? -1.467 3.604 -11.424 1.00 93.62 98 HIS A C 1
ATOM 740 O O . HIS A 1 98 ? -0.381 4.172 -11.387 1.00 93.62 98 HIS A O 1
ATOM 746 N N . GLU A 1 99 ? -2.362 3.864 -12.379 1.00 92.62 99 GLU A N 1
ATOM 747 C CA . GLU A 1 99 ? -2.150 4.877 -13.420 1.00 92.62 99 GLU A CA 1
ATOM 748 C C . GLU A 1 99 ? -2.033 6.288 -12.847 1.00 92.62 99 GLU A C 1
ATOM 750 O O . GLU A 1 99 ? -1.127 7.031 -13.210 1.00 92.62 99 GLU A O 1
ATOM 755 N N . ARG A 1 100 ? -2.899 6.639 -11.900 1.00 92.19 100 ARG A N 1
ATOM 756 C CA . ARG A 1 100 ? -2.901 7.941 -11.234 1.00 92.19 100 ARG A CA 1
ATOM 757 C C . ARG A 1 100 ? -1.632 8.196 -10.425 1.00 92.19 100 ARG A C 1
ATOM 759 O O . ARG A 1 100 ? -1.195 9.337 -10.336 1.00 92.19 100 ARG A O 1
ATOM 766 N N . VAL A 1 101 ? -1.080 7.156 -9.808 1.00 90.38 101 VAL A N 1
ATOM 767 C CA . VAL A 1 101 ? 0.072 7.259 -8.907 1.00 90.38 101 VAL A CA 1
ATOM 768 C C . VAL A 1 101 ? 1.399 7.080 -9.644 1.00 90.38 101 VAL A C 1
ATOM 770 O O . VAL A 1 101 ? 2.334 7.838 -9.409 1.00 90.38 101 VAL A O 1
ATOM 773 N N . PHE A 1 102 ? 1.486 6.094 -10.535 1.00 87.62 102 PHE A N 1
ATOM 774 C CA . PHE A 1 102 ? 2.725 5.708 -11.216 1.00 87.62 102 PHE A CA 1
ATOM 775 C C . PHE A 1 102 ? 2.751 6.100 -12.701 1.00 87.62 102 PHE A C 1
ATOM 777 O O . PHE A 1 102 ? 3.706 5.786 -13.408 1.00 87.62 102 PHE A O 1
ATOM 784 N N . GLY A 1 103 ? 1.701 6.761 -13.195 1.00 88.38 103 GLY A N 1
ATOM 785 C CA . GLY A 1 103 ? 1.628 7.330 -14.542 1.00 88.38 103 GLY A CA 1
ATOM 786 C C . GLY A 1 103 ? 1.236 6.356 -15.656 1.00 88.38 103 GLY A C 1
ATOM 787 O O . GLY A 1 103 ? 1.156 6.775 -16.809 1.00 88.38 103 GLY A O 1
ATOM 788 N N . ARG A 1 104 ? 1.001 5.070 -15.361 1.00 85.81 104 ARG A N 1
ATOM 789 C CA . ARG A 1 104 ? 0.574 4.066 -16.355 1.00 85.81 104 ARG A CA 1
ATOM 790 C C . ARG A 1 104 ? -0.328 2.993 -15.778 1.00 85.81 104 ARG A C 1
ATOM 792 O O . ARG A 1 104 ? -0.215 2.648 -14.607 1.00 85.81 104 ARG A O 1
ATOM 799 N N . ARG A 1 105 ? -1.180 2.403 -16.617 1.00 90.31 105 ARG A N 1
ATOM 800 C CA . ARG A 1 105 ? -1.970 1.230 -16.225 1.00 90.31 105 ARG A CA 1
ATOM 801 C C . ARG A 1 105 ? -1.097 -0.015 -16.069 1.00 90.31 105 ARG A C 1
ATOM 803 O O . ARG A 1 105 ? -0.287 -0.291 -16.952 1.00 90.31 105 ARG A O 1
ATOM 810 N N . PRO A 1 106 ? -1.293 -0.799 -14.999 1.00 90.31 106 PRO A N 1
ATOM 811 C CA . PRO A 1 106 ? -0.609 -2.067 -14.827 1.00 90.31 106 PRO A CA 1
ATOM 812 C C . PRO A 1 106 ? -1.255 -3.131 -15.719 1.00 90.31 106 PRO A C 1
ATOM 814 O O . PRO A 1 106 ? -2.477 -3.173 -15.861 1.00 90.31 106 PRO A O 1
ATOM 817 N N . LEU A 1 107 ? -0.445 -4.038 -16.269 1.00 87.62 107 LEU A N 1
ATOM 818 C CA . LEU A 1 107 ? -0.951 -5.202 -17.010 1.00 87.62 107 LEU A CA 1
ATOM 819 C C . LEU A 1 107 ? -1.576 -6.248 -16.077 1.00 87.62 107 LEU A C 1
ATOM 821 O O . LEU A 1 107 ? -2.565 -6.891 -16.421 1.00 87.62 107 LEU A O 1
ATOM 825 N N . ARG A 1 108 ? -0.980 -6.433 -14.894 1.00 89.50 108 ARG A N 1
ATOM 826 C CA . ARG A 1 108 ? -1.421 -7.383 -13.866 1.00 89.50 108 ARG A CA 1
ATOM 827 C C . ARG A 1 108 ? -0.922 -6.964 -12.486 1.00 89.50 108 ARG A C 1
ATOM 829 O O . ARG A 1 108 ? 0.123 -6.329 -12.376 1.00 89.50 108 ARG A O 1
ATOM 836 N N . ALA A 1 109 ? -1.641 -7.375 -11.447 1.00 91.94 109 ALA A N 1
ATOM 837 C CA . ALA A 1 109 ? -1.117 -7.406 -10.084 1.00 91.94 109 ALA A CA 1
ATOM 838 C C . ALA A 1 109 ? -0.336 -8.714 -9.852 1.00 91.94 109 ALA A C 1
ATOM 840 O O . ALA A 1 109 ? -0.645 -9.731 -10.474 1.00 91.94 109 ALA A O 1
ATOM 841 N N . SER A 1 110 ? 0.648 -8.690 -8.953 1.00 90.69 110 SER A N 1
ATOM 842 C CA . SER A 1 110 ? 1.450 -9.863 -8.578 1.00 90.69 110 SER A CA 1
ATOM 843 C C . SER A 1 110 ? 0.901 -10.552 -7.331 1.00 90.69 110 SER A C 1
ATOM 845 O O . SER A 1 110 ? 0.564 -11.730 -7.368 1.00 90.69 110 SER A O 1
ATOM 847 N N . HIS A 1 111 ? 0.784 -9.816 -6.224 1.00 91.50 111 HIS A N 1
ATOM 848 C CA . HIS A 1 111 ? 0.361 -10.364 -4.933 1.00 91.50 111 HIS A CA 1
ATOM 849 C C . HIS A 1 111 ? -0.552 -9.395 -4.192 1.00 91.50 111 HIS A C 1
ATOM 851 O O . HIS A 1 111 ? -0.404 -8.175 -4.321 1.00 91.50 111 HIS A O 1
ATOM 857 N N . VAL A 1 112 ? -1.427 -9.958 -3.357 1.00 93.50 112 VAL A N 1
ATOM 858 C CA . VAL A 1 112 ? -2.161 -9.223 -2.325 1.00 93.50 112 VAL A CA 1
ATOM 859 C C . VAL A 1 112 ? -1.619 -9.602 -0.960 1.00 93.50 112 VAL A C 1
ATOM 861 O O . VAL A 1 112 ? -1.504 -10.786 -0.649 1.00 93.50 112 VAL A O 1
ATOM 864 N N . LEU A 1 113 ? -1.323 -8.597 -0.143 1.00 93.75 113 LEU A N 1
ATOM 865 C CA . LEU A 1 113 ? -0.939 -8.782 1.250 1.00 93.75 113 LEU A CA 1
ATOM 866 C C . LEU A 1 113 ? -1.920 -8.029 2.141 1.00 93.75 113 LEU A C 1
ATOM 868 O O . LEU A 1 113 ? -2.477 -7.004 1.749 1.00 93.75 113 LEU A O 1
ATOM 872 N N . ILE A 1 114 ? -2.127 -8.538 3.348 1.00 93.56 114 ILE A N 1
ATOM 873 C CA . ILE A 1 114 ? -2.950 -7.895 4.368 1.00 93.56 114 ILE A CA 1
ATOM 874 C C . ILE A 1 114 ? -2.090 -7.791 5.618 1.00 93.56 114 ILE A C 1
ATOM 876 O O . ILE A 1 114 ? -1.489 -8.779 6.035 1.00 93.56 114 ILE A O 1
ATOM 880 N N . GLY A 1 115 ? -2.030 -6.598 6.193 1.00 91.06 115 GLY A N 1
ATOM 881 C CA . GLY A 1 115 ? -1.267 -6.320 7.401 1.00 91.06 115 GLY A CA 1
ATOM 882 C C . GLY A 1 115 ? -2.031 -5.408 8.348 1.00 91.06 115 GLY A C 1
ATOM 883 O O . GLY A 1 115 ? -3.026 -4.787 7.976 1.00 91.06 115 GLY A O 1
ATOM 884 N N . ALA A 1 116 ? -1.553 -5.334 9.579 1.00 88.38 116 ALA A N 1
ATOM 885 C CA . ALA A 1 116 ? -1.969 -4.364 10.578 1.00 88.38 116 ALA A CA 1
ATOM 886 C C . ALA A 1 116 ? -0.714 -3.916 11.325 1.00 88.38 116 ALA A C 1
ATOM 888 O O . ALA A 1 116 ? 0.211 -4.715 11.480 1.00 88.38 116 ALA A O 1
ATOM 889 N N . ASP A 1 117 ? -0.696 -2.658 11.751 1.00 82.38 117 ASP A N 1
ATOM 890 C CA . ASP A 1 117 ? 0.468 -2.044 12.380 1.00 82.38 117 ASP A CA 1
ATOM 891 C C . ASP A 1 117 ? 0.049 -1.262 13.627 1.00 82.38 117 ASP A C 1
ATOM 893 O O . ASP A 1 117 ? -0.932 -0.509 13.584 1.00 82.38 117 ASP A O 1
ATOM 897 N N . SER A 1 118 ? 0.718 -1.519 14.747 1.00 81.19 118 SER A N 1
ATOM 898 C CA . SER A 1 118 ? 0.385 -0.944 16.059 1.00 81.19 118 SER A CA 1
ATOM 899 C C . SER A 1 118 ? 1.599 -0.821 16.981 1.00 81.19 118 SER A C 1
ATOM 901 O O . SER A 1 118 ? 1.443 -0.826 18.209 1.00 81.19 118 SER A O 1
ATOM 903 N N . ASP A 1 119 ? 2.806 -0.834 16.421 1.00 73.00 119 ASP A N 1
ATOM 904 C CA . ASP A 1 119 ? 4.043 -0.802 17.192 1.00 73.00 119 ASP A CA 1
ATOM 905 C C . ASP A 1 119 ? 4.322 0.594 17.771 1.00 73.00 119 ASP A C 1
ATOM 907 O O . ASP A 1 119 ? 4.797 0.684 18.906 1.00 73.00 119 ASP A O 1
ATOM 911 N N . ASP A 1 120 ? 3.921 1.667 17.080 1.00 70.75 120 ASP A N 1
ATOM 912 C CA . ASP A 1 120 ? 4.154 3.047 17.517 1.00 70.75 120 ASP A CA 1
ATOM 913 C C . ASP A 1 120 ? 3.349 3.410 18.773 1.00 70.75 120 ASP A C 1
ATOM 915 O O . ASP A 1 120 ? 3.837 4.110 19.665 1.00 70.75 120 ASP A O 1
ATOM 919 N N . THR A 1 121 ? 2.098 2.949 18.868 1.00 71.25 121 THR A N 1
ATOM 920 C CA . THR A 1 121 ? 1.243 3.218 20.040 1.00 71.25 121 THR A CA 1
ATOM 921 C C . THR A 1 121 ? 1.460 2.239 21.191 1.00 71.25 121 THR A C 1
ATOM 923 O O . THR A 1 121 ? 0.926 2.461 22.281 1.00 71.25 121 THR A O 1
ATOM 926 N N . GLY A 1 122 ? 2.178 1.132 20.967 1.00 74.69 122 GLY A N 1
ATOM 927 C CA . GLY A 1 122 ? 2.269 0.019 21.920 1.00 74.69 122 GLY A CA 1
ATOM 928 C C . GLY A 1 122 ? 0.906 -0.602 22.264 1.00 74.69 122 GLY A C 1
ATOM 929 O O . GLY A 1 122 ? 0.765 -1.308 23.267 1.00 74.69 122 GLY A O 1
ATOM 930 N N . SER A 1 123 ? -0.119 -0.300 21.463 1.00 81.38 123 SER A N 1
ATOM 931 C CA . SER A 1 123 ? -1.488 -0.749 21.674 1.00 81.38 123 SER A CA 1
ATOM 932 C C . SER A 1 123 ? -1.741 -2.083 20.966 1.00 81.38 123 SER A C 1
ATOM 934 O O . SER A 1 123 ? -0.854 -2.674 20.352 1.00 81.38 123 SER A O 1
ATOM 936 N N . ARG A 1 124 ? -2.965 -2.607 21.081 1.00 80.94 124 ARG A N 1
ATOM 937 C CA . ARG A 1 124 ? -3.407 -3.770 20.303 1.00 80.94 124 ARG A CA 1
ATOM 938 C C . ARG A 1 124 ? -4.525 -3.346 19.371 1.00 80.94 124 ARG A C 1
ATOM 940 O O . ARG A 1 124 ? -5.552 -2.857 19.839 1.00 80.94 124 ARG A O 1
ATOM 947 N N . ASN A 1 125 ? -4.368 -3.618 18.082 1.00 83.38 125 ASN A N 1
ATOM 948 C CA . ASN A 1 125 ? -5.441 -3.499 17.104 1.00 83.38 125 ASN A CA 1
ATOM 949 C C . ASN A 1 125 ? -5.915 -4.888 16.638 1.00 83.38 125 ASN A C 1
ATOM 951 O O . ASN A 1 125 ? -5.241 -5.909 16.790 1.00 83.38 125 ASN A O 1
ATOM 955 N N . ARG A 1 126 ? -7.144 -4.946 16.122 1.00 86.94 126 ARG A N 1
ATOM 956 C CA . ARG A 1 126 ? -7.692 -6.146 15.485 1.00 86.94 126 ARG A CA 1
ATOM 957 C C . ARG A 1 126 ? -8.574 -5.730 14.319 1.00 86.94 126 ARG A C 1
ATOM 959 O O . ARG A 1 126 ? -9.592 -5.075 14.521 1.00 86.94 126 ARG A O 1
ATOM 966 N N . GLY A 1 127 ? -8.191 -6.152 13.120 1.00 87.69 127 GLY A N 1
ATOM 967 C CA . GLY A 1 127 ? -8.974 -6.001 11.898 1.00 87.69 127 GLY A CA 1
ATOM 968 C C . GLY A 1 127 ? -9.484 -7.349 11.396 1.00 87.69 127 GLY A C 1
ATOM 969 O O . GLY A 1 127 ? -8.840 -8.379 11.593 1.00 87.69 127 GLY A O 1
ATOM 970 N N . PHE A 1 128 ? -10.639 -7.343 10.733 1.00 91.62 128 PHE A N 1
ATOM 971 C CA . PHE A 1 128 ? -11.176 -8.512 10.039 1.00 91.62 128 PHE A CA 1
ATOM 972 C C . PHE A 1 128 ? -11.343 -8.189 8.558 1.00 91.62 128 PHE A C 1
ATOM 974 O O . PHE A 1 128 ? -11.921 -7.165 8.203 1.00 91.62 128 PHE A O 1
ATOM 981 N N . VAL A 1 129 ? -10.878 -9.091 7.695 1.00 94.31 129 VAL A N 1
ATOM 982 C CA . VAL A 1 129 ? -11.017 -8.978 6.240 1.00 94.31 129 VAL A CA 1
ATOM 983 C C . VAL A 1 129 ? -11.682 -10.238 5.711 1.00 94.31 129 VAL A C 1
ATOM 985 O O . VAL A 1 129 ? -11.345 -11.345 6.126 1.00 94.31 129 VAL A O 1
ATOM 988 N N . ARG A 1 130 ? -12.636 -10.082 4.790 1.00 95.25 130 ARG A N 1
ATOM 989 C CA . ARG A 1 130 ? -13.286 -11.205 4.106 1.00 95.25 130 ARG A CA 1
ATOM 990 C C . ARG A 1 130 ? -13.623 -10.853 2.663 1.00 95.25 130 ARG A C 1
ATOM 992 O O . ARG A 1 130 ? -13.941 -9.705 2.371 1.00 95.25 130 ARG A O 1
ATOM 999 N N . GLY A 1 131 ? -13.630 -11.859 1.789 1.00 94.75 131 GLY A N 1
ATOM 1000 C CA . GLY A 1 131 ? -14.156 -11.726 0.426 1.00 94.75 131 GLY A CA 1
ATOM 1001 C C . GLY A 1 131 ? -13.329 -10.830 -0.501 1.00 94.75 131 GLY A C 1
ATOM 1002 O O . GLY A 1 131 ? -13.903 -10.114 -1.320 1.00 94.75 131 GLY A O 1
ATOM 1003 N N . VAL A 1 132 ? -11.998 -10.857 -0.380 1.00 94.69 132 VAL A N 1
ATOM 1004 C CA . VAL A 1 132 ? -11.107 -10.144 -1.308 1.00 94.69 132 VAL A CA 1
ATOM 1005 C C . VAL A 1 132 ? -11.212 -10.786 -2.690 1.00 94.69 132 VAL A C 1
ATOM 1007 O O . VAL A 1 132 ? -11.011 -11.989 -2.837 1.00 94.69 132 VAL A O 1
ATOM 1010 N N . SER A 1 133 ? -11.557 -9.990 -3.702 1.00 94.31 133 SER A N 1
ATOM 1011 C CA . SER A 1 133 ? -11.674 -10.455 -5.086 1.00 94.31 133 SER A CA 1
ATOM 1012 C C . SER A 1 133 ? -11.320 -9.346 -6.071 1.00 94.31 133 SER A C 1
ATOM 1014 O O . SER A 1 133 ? -11.602 -8.175 -5.820 1.00 94.31 133 SER A O 1
ATOM 1016 N N . PHE A 1 134 ? -10.738 -9.734 -7.206 1.00 91.56 134 PHE A N 1
ATOM 1017 C CA . PHE A 1 134 ? -10.582 -8.870 -8.372 1.00 91.56 134 PHE A CA 1
ATOM 1018 C C . PHE A 1 134 ? -11.694 -9.162 -9.371 1.00 91.56 134 PHE A C 1
ATOM 1020 O O . PHE A 1 134 ? -12.130 -10.304 -9.522 1.00 91.56 134 PHE A O 1
ATOM 1027 N N . ARG A 1 135 ? -12.146 -8.120 -10.064 1.00 89.81 135 ARG A N 1
ATOM 1028 C CA . ARG A 1 135 ? -13.084 -8.233 -11.178 1.00 89.81 135 ARG A CA 1
ATOM 1029 C C . ARG A 1 135 ? -12.550 -7.391 -12.324 1.00 89.81 135 ARG A C 1
ATOM 1031 O O . ARG A 1 135 ? -12.166 -6.246 -12.095 1.00 89.81 135 ARG A O 1
ATOM 1038 N N . ALA A 1 136 ? -12.521 -7.964 -13.524 1.00 82.00 136 ALA A N 1
ATOM 1039 C CA . ALA A 1 136 ? -12.329 -7.174 -14.731 1.00 82.00 136 ALA A CA 1
ATOM 1040 C C . ALA A 1 136 ? -13.494 -6.179 -14.852 1.00 82.00 136 ALA A C 1
ATOM 1042 O O . ALA A 1 136 ? -14.626 -6.512 -14.484 1.00 82.00 136 ALA A O 1
ATOM 1043 N N . ARG A 1 137 ? -13.188 -4.961 -15.294 1.00 63.41 137 ARG A N 1
ATOM 1044 C CA . ARG A 1 137 ? -14.191 -3.967 -15.678 1.00 63.41 137 ARG A CA 1
ATOM 1045 C C . ARG A 1 137 ? -14.448 -4.066 -17.169 1.00 63.41 137 ARG A C 1
ATOM 1047 O O . ARG A 1 137 ? -13.455 -4.284 -17.896 1.00 63.41 137 ARG A O 1
#

Sequence (137 aa):
MTVKGRDDRALALYVTFPYDPDTATFSESLLRPLVELARGVDAPARTLSYVWSGDTTTPGTVVASPYFGDVNVMIVARTGSAPLGIWLRETVDVAADHERVFGRRPLRASHVLIGADSDDTGSRNRGFVRGVSFRAR